Protein AF-A0A2N6VJ03-F1 (afdb_monomer_lite)

Sequence (132 aa):
LIASSLAAFAIAGGVTLNILPDTPASAATPPLLVTDHIDASAEEILDESAKLMLQRDPPPNRIRMETWVLNTEIDANGTIISSSVEPRHEEITFVGDGNVHVVVTVAPPFPGQKTEHLATPGTVLSDETFAH

Foldseek 3Di:
DDDDDDDDDDDDDDPPPLPQPPPDQDDDDDDPDDDDDDPDDPVVVVVVVVVVVVPDDDDALKDKDWDKDWDWDADPSRHTPDTFIFIKIWMWGQDPQRKIWIWIFGADDDPPGDCVPYDDGRHTPDIDMDDD

Organism: NCBI:txid170994

pLDDT: mean 73.74, std 19.97, range [27.81, 95.94]

Structure (mmCIF, N/CA/C/O backbone):
data_AF-A0A2N6VJ03-F1
#
_entry.id   AF-A0A2N6VJ03-F1
#
loop_
_atom_site.group_PDB
_atom_site.id
_atom_site.type_symbol
_atom_site.label_atom_id
_atom_site.label_alt_id
_atom_site.label_comp_id
_atom_site.label_asym_id
_atom_site.label_entity_id
_atom_site.label_seq_id
_atom_site.pdbx_PDB_ins_code
_atom_site.Cartn_x
_atom_site.Cartn_y
_atom_site.Cartn_z
_atom_site.occupancy
_atom_site.B_iso_or_equiv
_atom_site.auth_seq_id
_atom_site.auth_comp_id
_atom_site.auth_asym_id
_atom_site.auth_atom_id
_atom_site.pdbx_PDB_model_num
ATOM 1 N N . LEU A 1 1 ? -54.495 -21.421 41.927 1.00 36.88 1 LEU A N 1
ATOM 2 C CA . LEU A 1 1 ? -53.689 -20.367 41.276 1.00 36.88 1 LEU A CA 1
ATOM 3 C C . LEU A 1 1 ? -54.646 -19.412 40.562 1.00 36.88 1 LEU A C 1
ATOM 5 O O . LEU A 1 1 ? -55.377 -19.835 39.681 1.00 36.88 1 LEU A O 1
ATOM 9 N N . ILE A 1 2 ? -54.701 -18.197 41.108 1.00 30.66 2 ILE A N 1
ATOM 10 C CA . ILE A 1 2 ? -55.311 -16.913 40.690 1.00 30.66 2 ILE A CA 1
ATOM 11 C C . ILE A 1 2 ? -55.373 -16.783 39.144 1.00 30.66 2 ILE A C 1
ATOM 13 O O . ILE A 1 2 ? -54.362 -17.017 38.498 1.00 30.66 2 ILE A O 1
ATOM 17 N N . ALA A 1 3 ? -56.541 -16.713 38.494 1.00 30.39 3 ALA A N 1
ATOM 18 C CA . ALA A 1 3 ? -57.432 -15.566 38.215 1.00 30.39 3 ALA A CA 1
ATOM 19 C C . ALA A 1 3 ? -56.940 -14.531 37.163 1.00 30.39 3 ALA A C 1
ATOM 21 O O . ALA A 1 3 ? -55.885 -13.929 37.321 1.00 30.39 3 ALA A O 1
ATOM 22 N N . SER A 1 4 ? -57.828 -14.285 36.182 1.00 27.81 4 SER A N 1
ATOM 23 C CA . SER A 1 4 ? -58.154 -12.994 35.526 1.00 27.81 4 SER A CA 1
ATOM 24 C C . SER A 1 4 ? -57.477 -12.547 34.207 1.00 27.81 4 SER A C 1
ATOM 26 O O . SER A 1 4 ? -56.355 -12.068 34.173 1.00 27.81 4 SER A O 1
ATOM 28 N N . SER A 1 5 ? -58.283 -12.665 33.138 1.00 32.44 5 SER A N 1
ATOM 29 C CA . SER A 1 5 ? -58.648 -11.725 32.048 1.00 32.44 5 SER A CA 1
ATOM 30 C C . SER A 1 5 ? -57.691 -10.671 31.447 1.00 32.44 5 SER A C 1
ATOM 32 O O . SER A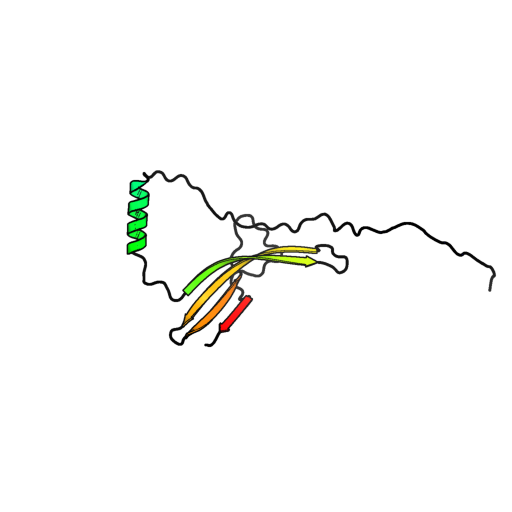 1 5 ? -57.189 -9.805 32.152 1.00 32.44 5 SER A O 1
ATOM 34 N N . LEU A 1 6 ? -57.737 -10.633 30.101 1.00 34.69 6 LEU A N 1
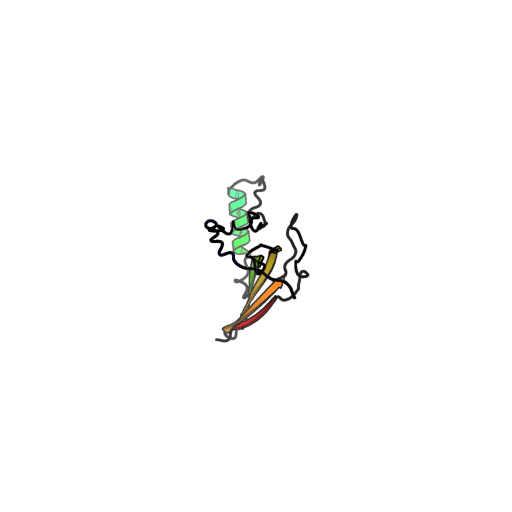ATOM 35 C CA . LEU A 1 6 ? -57.755 -9.480 29.171 1.00 34.69 6 LEU A CA 1
ATOM 36 C C . LEU A 1 6 ? -56.655 -8.404 29.257 1.00 34.69 6 LEU A C 1
ATOM 38 O O . LEU A 1 6 ? -56.644 -7.599 30.177 1.00 34.69 6 LEU A O 1
ATOM 42 N N . ALA A 1 7 ? -55.923 -8.233 28.149 1.00 31.47 7 ALA A N 1
ATOM 43 C CA . ALA A 1 7 ? -55.893 -6.959 27.417 1.00 31.47 7 ALA A CA 1
ATOM 44 C C . ALA A 1 7 ? -55.253 -7.142 26.028 1.00 31.47 7 ALA A C 1
ATOM 46 O O . ALA A 1 7 ? -54.092 -7.524 25.911 1.00 31.47 7 ALA A O 1
ATOM 47 N N . ALA A 1 8 ? -56.008 -6.832 24.974 1.00 41.31 8 ALA A N 1
ATOM 48 C CA . ALA A 1 8 ? -55.432 -6.450 23.692 1.00 41.31 8 ALA A CA 1
ATOM 49 C C . ALA A 1 8 ? -54.976 -4.988 23.807 1.00 41.31 8 ALA A C 1
ATOM 51 O O . ALA A 1 8 ? -55.784 -4.130 24.155 1.00 41.31 8 ALA A O 1
ATOM 52 N N . PHE A 1 9 ? -53.710 -4.707 23.502 1.00 29.53 9 PHE A N 1
ATOM 53 C CA . PHE A 1 9 ? -53.221 -3.350 23.271 1.00 29.53 9 PHE A CA 1
ATOM 54 C C . PHE A 1 9 ? -52.626 -3.275 21.869 1.00 29.53 9 PHE A C 1
ATOM 56 O O . PHE A 1 9 ? -51.579 -3.850 21.582 1.00 29.53 9 PHE A O 1
ATOM 63 N N . ALA A 1 10 ? -53.322 -2.551 20.997 1.00 37.03 10 ALA A N 1
ATOM 64 C CA . ALA A 1 10 ? -52.716 -1.944 19.830 1.00 37.03 10 ALA A CA 1
ATOM 65 C C . ALA A 1 10 ? -51.763 -0.843 20.315 1.00 37.03 10 ALA A C 1
ATOM 67 O O . ALA A 1 10 ? -52.190 0.061 21.034 1.00 37.03 10 ALA A O 1
ATOM 68 N N . ILE A 1 11 ? -50.496 -0.897 19.906 1.00 36.78 11 ILE A N 1
ATOM 69 C CA . ILE A 1 11 ? -49.631 0.283 19.888 1.00 36.78 11 ILE A CA 1
ATOM 70 C C . ILE A 1 11 ? -49.406 0.625 18.420 1.00 36.78 11 ILE A C 1
ATOM 72 O O . ILE A 1 11 ? -48.708 -0.067 17.683 1.00 36.78 11 ILE A O 1
ATOM 76 N N . ALA A 1 12 ? -50.093 1.683 18.004 1.00 33.62 12 ALA A N 1
ATOM 77 C CA . ALA A 1 12 ? -49.746 2.472 16.844 1.00 33.62 12 ALA A CA 1
ATOM 78 C C . ALA A 1 12 ? -48.422 3.208 17.100 1.00 33.62 12 ALA A C 1
ATOM 80 O O . ALA A 1 12 ? -48.171 3.652 18.218 1.00 33.62 12 ALA A O 1
ATOM 81 N N . GLY A 1 13 ? -47.651 3.435 16.039 1.00 31.61 13 GLY A N 1
ATOM 82 C CA . GLY A 1 13 ? -46.640 4.489 16.014 1.00 31.61 13 GLY A CA 1
ATOM 83 C C . GLY A 1 13 ? -45.214 4.004 16.236 1.00 31.61 13 GLY A C 1
ATOM 84 O O . GLY A 1 13 ? -44.831 3.598 17.326 1.00 31.61 13 GLY A O 1
ATOM 85 N N . GLY A 1 14 ? -44.424 4.129 15.175 1.00 28.66 14 GLY A N 1
ATOM 86 C CA . GLY A 1 14 ? -42.986 3.942 15.205 1.00 28.66 14 GLY A CA 1
ATOM 87 C C . GLY A 1 14 ? -42.502 3.203 13.974 1.00 28.66 14 GLY A C 1
ATOM 88 O O . GLY A 1 14 ? -41.990 2.098 14.090 1.00 28.66 14 GLY A O 1
ATOM 89 N N . VAL A 1 15 ? -42.596 3.823 12.792 1.00 33.78 15 VAL A N 1
ATOM 90 C CA . VAL A 1 15 ? -41.485 3.638 11.855 1.00 33.78 15 VAL A CA 1
ATOM 91 C C . VAL A 1 15 ? -40.303 4.235 12.604 1.00 33.78 15 VAL A C 1
ATOM 93 O O . VAL A 1 15 ? -40.126 5.452 12.620 1.00 33.78 15 VAL A O 1
ATOM 96 N N . THR A 1 16 ? -39.558 3.407 13.329 1.00 32.75 16 THR A N 1
ATOM 97 C CA . THR A 1 16 ? -38.195 3.762 13.673 1.00 32.75 16 THR A CA 1
ATOM 98 C C . THR A 1 16 ? -37.515 3.873 12.322 1.00 32.75 16 THR A C 1
ATOM 100 O O . THR A 1 16 ? -37.132 2.870 11.719 1.00 32.75 16 THR A O 1
ATOM 103 N N . LEU A 1 17 ? -37.439 5.100 11.793 1.00 35.44 17 LEU A N 1
ATOM 104 C CA . LEU A 1 17 ? -36.292 5.457 10.983 1.00 35.44 17 LEU A CA 1
ATOM 105 C C . LEU A 1 17 ? -35.122 4.995 11.843 1.00 35.44 17 LEU A C 1
ATOM 107 O O . LEU A 1 17 ? -34.898 5.558 12.914 1.00 35.44 17 LEU A O 1
ATOM 111 N N . ASN A 1 18 ? -34.471 3.905 11.444 1.00 36.19 18 ASN A N 1
ATOM 112 C CA . ASN A 1 18 ? -33.137 3.618 11.923 1.00 36.19 18 ASN A CA 1
ATOM 113 C C . ASN A 1 18 ? -32.336 4.829 11.466 1.00 36.19 18 ASN A C 1
ATOM 115 O O . ASN A 1 18 ? -31.954 4.929 10.301 1.00 36.19 18 ASN A O 1
ATOM 119 N N . ILE A 1 19 ? -32.240 5.819 12.353 1.00 41.88 19 ILE A N 1
ATOM 120 C CA . ILE A 1 19 ? -31.322 6.930 12.225 1.00 41.88 19 ILE A CA 1
ATOM 121 C C . ILE A 1 19 ? -29.979 6.220 12.230 1.00 41.88 19 ILE A C 1
ATOM 123 O O . ILE A 1 19 ? -29.530 5.748 13.275 1.00 41.88 19 ILE A O 1
ATOM 127 N N . LEU A 1 20 ? -29.437 6.017 11.027 1.00 44.44 20 LEU A N 1
ATOM 128 C CA . LEU A 1 20 ? -28.052 5.629 10.824 1.00 44.44 20 LEU A CA 1
ATOM 129 C C . LEU A 1 20 ? -27.237 6.467 11.813 1.00 44.44 20 LEU A C 1
ATOM 131 O O . LEU A 1 20 ? -27.412 7.687 11.815 1.00 44.44 20 LEU A O 1
ATOM 135 N N . PRO A 1 21 ? -26.444 5.861 12.708 1.00 45.44 21 PRO A N 1
ATOM 136 C CA . PRO A 1 21 ? -25.659 6.642 13.645 1.00 45.44 21 PRO A CA 1
ATOM 137 C C . PRO A 1 21 ? -24.818 7.651 12.856 1.00 45.44 21 PRO A C 1
ATOM 139 O O . PRO A 1 21 ? -24.042 7.271 11.983 1.00 45.44 21 PRO A O 1
ATOM 142 N N . ASP A 1 22 ? -25.000 8.937 13.172 1.00 47.91 22 ASP A N 1
ATOM 143 C CA . ASP A 1 22 ? -24.420 10.125 12.516 1.00 47.91 22 ASP A CA 1
ATOM 144 C C . ASP A 1 22 ? -22.891 10.233 12.671 1.00 47.91 22 ASP A C 1
ATOM 146 O O . ASP A 1 22 ? -22.316 11.317 12.599 1.00 47.91 22 ASP A O 1
ATOM 150 N N . THR A 1 23 ? -22.194 9.125 12.920 1.00 50.88 23 THR A N 1
ATOM 151 C CA . THR A 1 23 ? -20.732 9.136 12.987 1.00 50.88 23 THR A CA 1
ATOM 152 C C . THR A 1 23 ? -20.225 8.797 11.593 1.00 50.88 23 THR A C 1
ATOM 154 O O . THR A 1 23 ? -20.239 7.623 11.224 1.00 50.88 23 THR A O 1
ATOM 157 N N . PRO A 1 24 ? -19.831 9.785 10.767 1.00 55.50 24 PRO A N 1
ATOM 158 C CA . PRO A 1 24 ? -19.299 9.479 9.452 1.00 55.50 24 PRO A CA 1
ATOM 159 C C . PRO A 1 24 ? -18.045 8.619 9.612 1.00 55.50 24 PRO A C 1
ATOM 161 O O . PRO A 1 24 ? -17.204 8.889 10.476 1.00 55.50 24 PRO A O 1
ATOM 164 N N . ALA A 1 25 ? -17.902 7.604 8.758 1.00 56.47 25 ALA A N 1
ATOM 165 C CA . ALA A 1 25 ? -16.615 6.956 8.559 1.00 56.47 25 ALA A CA 1
ATOM 166 C C . ALA A 1 25 ? -15.605 8.050 8.180 1.00 56.47 25 ALA A C 1
ATOM 168 O O . ALA A 1 25 ? -15.737 8.707 7.145 1.00 56.47 25 ALA A O 1
ATOM 169 N N . SER A 1 26 ? -14.650 8.318 9.067 1.00 58.47 26 SER A N 1
ATOM 170 C CA . SER A 1 26 ? -13.645 9.353 8.850 1.00 58.47 26 SER A CA 1
ATOM 171 C C . SER A 1 26 ? -12.463 8.731 8.123 1.00 58.47 26 SER A C 1
ATOM 173 O O . SER A 1 26 ? -11.774 7.867 8.668 1.00 58.47 26 SER A O 1
ATOM 175 N N . ALA A 1 27 ? -12.246 9.160 6.882 1.00 61.50 27 ALA A N 1
ATOM 176 C CA . ALA A 1 27 ? -11.087 8.782 6.093 1.00 61.50 27 ALA A CA 1
ATOM 177 C C . ALA A 1 27 ? -10.038 9.893 6.190 1.00 61.50 27 ALA A C 1
ATOM 179 O O . ALA A 1 27 ? -10.208 10.975 5.633 1.00 61.50 27 ALA A O 1
ATOM 180 N N . ALA A 1 28 ? -8.944 9.631 6.901 1.00 66.38 28 ALA A N 1
ATOM 181 C CA . ALA A 1 28 ? -7.758 10.467 6.810 1.00 66.38 28 ALA A CA 1
ATOM 182 C C . ALA A 1 28 ? -6.918 9.951 5.631 1.00 66.38 28 ALA A C 1
ATOM 184 O O . ALA A 1 28 ? -6.329 8.877 5.715 1.00 66.38 28 ALA A O 1
ATOM 185 N N . THR A 1 29 ? -6.909 10.683 4.518 1.00 64.31 29 THR A N 1
ATOM 186 C CA . THR A 1 29 ? -6.035 10.422 3.363 1.00 64.31 29 THR A CA 1
ATOM 187 C C . THR A 1 29 ? -4.850 11.389 3.387 1.00 64.31 29 THR A C 1
ATOM 189 O O . THR A 1 29 ? -5.037 12.539 3.799 1.00 64.31 29 THR A O 1
ATOM 192 N N . PRO A 1 30 ? -3.647 10.998 2.931 1.00 65.94 30 PRO A N 1
ATOM 193 C CA . PRO A 1 30 ? -2.518 11.922 2.871 1.00 65.94 30 PRO A CA 1
ATOM 194 C C . PRO A 1 30 ? -2.773 13.110 1.940 1.00 65.94 30 PRO A C 1
ATOM 196 O O . PRO A 1 30 ? -3.537 12.989 0.977 1.00 65.94 30 PRO A O 1
ATOM 199 N N . PRO A 1 31 ? -2.096 14.247 2.167 1.00 66.25 31 PRO A N 1
ATOM 200 C CA . PRO A 1 31 ? -2.053 15.318 1.184 1.00 66.25 31 PRO A CA 1
ATOM 201 C C . PRO A 1 31 ? -1.383 14.811 -0.104 1.00 66.25 31 PRO A C 1
ATOM 203 O O . PRO A 1 31 ? -0.232 14.384 -0.087 1.00 66.25 31 PRO A O 1
ATOM 206 N N . LEU A 1 32 ? -2.114 14.853 -1.223 1.00 67.75 32 LEU A N 1
ATOM 207 C CA . LEU A 1 32 ? -1.648 14.344 -2.524 1.00 67.75 32 LEU A CA 1
ATOM 208 C C . LEU A 1 32 ? -0.588 15.235 -3.183 1.00 67.75 32 LEU A C 1
ATOM 210 O O . LEU A 1 32 ? 0.129 14.791 -4.075 1.00 67.75 32 LEU A O 1
ATOM 214 N N . LEU A 1 33 ? -0.519 16.501 -2.776 1.00 64.12 33 LEU A N 1
ATOM 215 C CA . LEU A 1 33 ? 0.380 17.501 -3.330 1.00 64.12 33 LEU A CA 1
ATOM 216 C C . LEU A 1 33 ? 0.960 18.320 -2.183 1.00 64.12 33 LEU A C 1
ATOM 218 O O . LEU A 1 33 ? 0.219 18.882 -1.376 1.00 64.12 33 LEU A O 1
ATOM 222 N N . VAL A 1 34 ? 2.285 18.397 -2.142 1.00 61.22 34 VAL A N 1
ATOM 223 C CA . VAL A 1 34 ? 3.007 19.355 -1.309 1.00 61.22 34 VAL A CA 1
ATOM 224 C C . VAL A 1 34 ? 3.391 20.507 -2.224 1.00 61.22 34 VAL A C 1
ATOM 226 O O . VAL A 1 34 ? 4.160 20.334 -3.167 1.00 61.22 34 VAL A O 1
ATOM 229 N N . THR A 1 35 ? 2.783 21.667 -2.009 1.00 57.69 35 THR A N 1
ATOM 230 C CA . THR A 1 35 ? 3.105 22.879 -2.764 1.00 57.69 35 THR A CA 1
ATOM 231 C C . THR A 1 35 ? 4.160 23.661 -2.000 1.00 57.69 35 THR A C 1
ATOM 233 O O . THR A 1 35 ? 3.829 24.578 -1.247 1.00 57.69 35 THR A O 1
ATOM 236 N N . ASP A 1 36 ? 5.419 23.276 -2.173 1.00 64.69 36 ASP A N 1
ATOM 237 C CA . ASP A 1 36 ? 6.543 24.070 -1.690 1.00 64.69 36 ASP A CA 1
ATOM 238 C C . ASP A 1 36 ? 6.838 25.202 -2.679 1.00 64.69 36 ASP A C 1
ATOM 240 O O . ASP A 1 36 ? 6.696 25.049 -3.897 1.00 64.69 36 ASP A O 1
ATOM 244 N N . HIS A 1 37 ? 7.223 26.370 -2.162 1.00 66.81 37 HIS A N 1
ATOM 245 C CA . HIS A 1 37 ? 7.705 27.448 -3.017 1.00 66.81 37 HIS A CA 1
ATOM 246 C C . HIS A 1 37 ? 9.056 27.040 -3.602 1.00 66.81 37 HI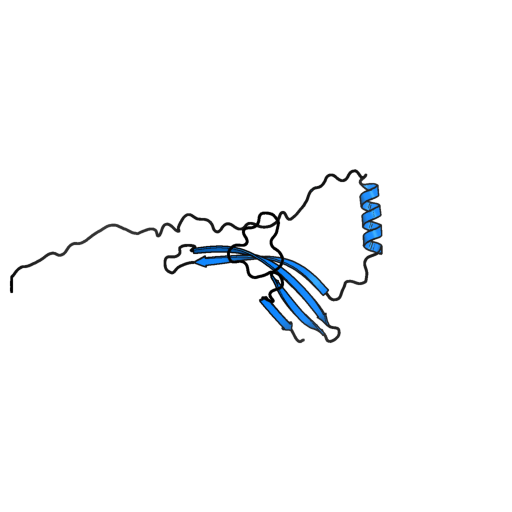S A C 1
ATOM 248 O O . HIS A 1 37 ? 9.984 26.721 -2.860 1.00 66.81 37 HIS A O 1
ATOM 254 N N . ILE A 1 38 ? 9.156 27.036 -4.929 1.00 68.50 38 ILE A N 1
ATOM 255 C CA . ILE A 1 38 ? 10.409 26.772 -5.628 1.00 68.50 38 ILE A CA 1
ATOM 256 C C . ILE A 1 38 ? 11.009 28.126 -6.002 1.00 68.50 38 ILE A C 1
ATOM 258 O O . ILE A 1 38 ? 10.467 28.825 -6.859 1.00 68.50 38 ILE A O 1
ATOM 262 N N . ASP A 1 39 ? 12.133 28.474 -5.374 1.00 74.12 39 ASP A N 1
ATOM 263 C CA . ASP A 1 39 ? 12.962 29.634 -5.726 1.00 74.12 39 ASP A CA 1
ATOM 264 C C . ASP A 1 39 ? 13.765 29.343 -7.013 1.00 74.12 39 ASP A C 1
ATOM 266 O O . ASP A 1 39 ? 14.994 29.297 -7.008 1.00 74.12 39 ASP A O 1
ATOM 270 N N . ALA A 1 40 ? 13.066 29.083 -8.121 1.00 79.19 40 ALA A N 1
ATOM 271 C CA . ALA A 1 40 ? 13.651 28.884 -9.445 1.00 79.19 40 ALA A CA 1
ATOM 272 C C . ALA A 1 40 ? 12.748 29.482 -10.529 1.00 79.19 40 ALA A C 1
ATOM 274 O O . ALA A 1 40 ? 11.523 29.549 -10.394 1.00 79.19 40 ALA A O 1
ATOM 275 N N . SER A 1 41 ? 13.351 29.918 -11.629 1.00 85.31 41 SER A N 1
ATOM 276 C CA . SER A 1 41 ? 12.608 30.372 -12.800 1.00 85.31 41 SER A CA 1
ATOM 277 C C . SER A 1 41 ? 11.931 29.200 -13.524 1.00 85.31 41 SER A C 1
ATOM 279 O O . SER A 1 41 ? 12.350 28.046 -13.432 1.00 85.31 41 SER A O 1
ATOM 281 N N . ALA A 1 42 ? 10.881 29.489 -14.300 1.00 82.88 42 ALA A N 1
ATOM 282 C CA . ALA A 1 42 ? 10.195 28.469 -15.098 1.00 82.88 42 ALA A CA 1
ATOM 283 C C . ALA A 1 42 ? 11.133 27.771 -16.104 1.00 82.88 42 ALA A C 1
ATOM 285 O O . ALA A 1 42 ? 10.952 26.592 -16.393 1.00 82.88 42 ALA A O 1
ATOM 286 N N . GLU A 1 43 ? 12.134 28.486 -16.623 1.00 85.50 43 GLU A N 1
ATOM 287 C CA . GLU A 1 43 ? 13.121 27.947 -17.563 1.00 85.50 43 GLU A CA 1
ATOM 288 C C . GLU A 1 43 ? 14.056 26.937 -16.885 1.00 85.50 43 GLU A C 1
ATOM 290 O O . GLU A 1 43 ? 14.266 25.851 -17.421 1.00 85.50 43 GLU A O 1
ATOM 295 N N . GLU A 1 44 ? 14.524 27.232 -15.668 1.00 83.50 44 GLU A N 1
ATOM 296 C CA . GLU A 1 44 ? 15.330 26.301 -14.866 1.00 83.50 44 GLU A CA 1
ATOM 297 C C . GLU A 1 44 ? 14.544 25.033 -14.510 1.00 83.50 44 GLU A C 1
ATOM 299 O O . GLU A 1 44 ? 15.075 23.929 -14.607 1.00 83.50 44 GLU A O 1
ATOM 304 N N . ILE A 1 45 ? 13.255 25.162 -14.173 1.00 84.25 45 ILE A N 1
ATOM 305 C CA . ILE A 1 45 ? 12.391 24.004 -13.891 1.00 84.25 45 ILE A CA 1
ATOM 306 C C . ILE A 1 45 ? 12.224 23.124 -15.137 1.00 84.25 45 ILE A C 1
ATOM 308 O O . ILE A 1 45 ? 12.274 21.895 -15.044 1.00 84.25 45 ILE A O 1
ATOM 312 N N . LEU A 1 46 ? 12.024 23.732 -16.309 1.00 86.06 46 LEU A N 1
ATOM 313 C CA . LEU A 1 46 ? 11.868 22.992 -17.559 1.00 86.06 46 LEU A CA 1
ATOM 314 C C . LEU A 1 46 ? 13.169 22.294 -17.972 1.00 86.06 46 LEU A C 1
ATOM 316 O O . LEU A 1 46 ? 13.116 21.125 -18.358 1.00 86.06 46 LEU A O 1
ATOM 320 N N . ASP A 1 47 ? 14.319 22.956 -17.839 1.00 88.06 47 ASP A N 1
ATOM 321 C CA . ASP A 1 47 ? 15.630 22.367 -18.136 1.00 88.06 47 ASP A CA 1
ATOM 322 C C . ASP A 1 47 ? 15.942 21.180 -17.209 1.00 88.06 47 ASP A C 1
ATOM 324 O O . ASP A 1 47 ? 16.317 20.100 -17.673 1.00 88.06 47 ASP A O 1
ATOM 328 N N . GLU A 1 48 ? 15.681 21.314 -15.906 1.00 82.19 48 GLU A N 1
ATOM 329 C CA . GLU A 1 48 ? 15.828 20.207 -14.955 1.00 82.19 48 GLU A CA 1
ATOM 330 C C . GLU A 1 48 ? 14.858 19.055 -15.257 1.00 82.19 48 GLU A C 1
ATOM 332 O O . GLU A 1 48 ? 15.256 17.888 -15.250 1.00 82.19 48 GLU A O 1
ATOM 337 N N . SER A 1 49 ? 13.605 19.347 -15.624 1.00 80.62 49 SER A N 1
ATOM 338 C CA . SER A 1 49 ? 12.646 18.307 -16.020 1.00 80.62 49 SER A CA 1
ATOM 339 C C . SER A 1 49 ? 13.097 17.542 -17.271 1.00 80.62 49 SER A C 1
ATOM 341 O O . SER A 1 49 ? 12.968 16.317 -17.331 1.00 80.62 49 SER A O 1
ATOM 343 N N . ALA A 1 50 ? 13.700 18.239 -18.241 1.00 82.56 50 ALA A N 1
ATOM 344 C CA . ALA A 1 50 ? 14.239 17.638 -19.453 1.00 82.56 50 ALA A CA 1
ATOM 345 C C . ALA A 1 50 ? 15.456 16.751 -19.147 1.00 82.56 50 ALA A C 1
ATOM 347 O O . ALA A 1 50 ? 15.542 15.632 -19.657 1.00 82.56 50 ALA A O 1
ATOM 348 N N . LYS A 1 51 ? 16.361 17.191 -18.262 1.00 83.38 51 LYS A N 1
ATOM 349 C CA . LYS A 1 51 ? 17.493 16.372 -17.792 1.00 83.38 51 LYS A CA 1
ATOM 350 C C . LYS A 1 51 ? 17.019 15.107 -17.083 1.00 83.38 51 LYS A C 1
ATOM 352 O O . LYS A 1 51 ? 17.538 14.029 -17.366 1.00 83.38 51 LYS A O 1
ATOM 357 N N . LEU A 1 52 ? 16.009 15.212 -16.221 1.00 79.25 52 LEU A N 1
ATOM 358 C CA . LEU A 1 52 ? 15.428 14.063 -15.522 1.00 79.25 52 LEU A CA 1
ATOM 359 C C . LEU A 1 52 ? 14.733 13.089 -16.482 1.00 79.25 52 LEU A C 1
ATOM 361 O O . LEU A 1 52 ? 14.849 11.877 -16.315 1.00 79.25 52 LEU A O 1
ATOM 365 N N . MET A 1 53 ? 14.054 13.592 -17.517 1.00 69.94 53 MET A N 1
ATOM 366 C CA . MET A 1 53 ? 13.472 12.741 -18.562 1.00 69.94 53 MET A CA 1
ATOM 367 C C . MET A 1 53 ? 14.540 11.955 -19.328 1.00 69.94 53 MET A C 1
ATOM 369 O O . MET A 1 53 ? 14.322 10.788 -19.642 1.00 69.94 53 MET A O 1
ATOM 373 N N . LEU A 1 54 ? 15.687 12.576 -19.611 1.00 74.50 54 LEU A N 1
ATOM 374 C CA . LEU A 1 54 ? 16.798 11.947 -20.332 1.00 74.50 54 LEU A CA 1
ATOM 375 C C . LEU A 1 54 ? 17.578 10.934 -19.481 1.00 74.50 54 LEU A C 1
ATOM 377 O O . LEU A 1 54 ? 18.192 10.026 -20.032 1.00 74.50 54 LEU A O 1
ATOM 381 N N . GLN A 1 55 ? 17.544 11.072 -18.154 1.00 73.88 55 GLN A N 1
ATOM 382 C CA . GLN A 1 55 ? 18.153 10.136 -17.199 1.00 73.88 55 GLN A CA 1
ATOM 383 C C . GLN A 1 55 ? 17.235 8.967 -16.832 1.00 73.88 55 GLN A C 1
ATOM 385 O O . GLN A 1 55 ? 17.600 8.125 -16.012 1.00 73.88 55 GLN A O 1
ATOM 390 N N . ARG A 1 56 ? 16.029 8.911 -17.402 1.00 62.44 56 ARG A N 1
ATOM 391 C CA . ARG A 1 56 ? 15.082 7.847 -17.104 1.00 62.44 56 ARG A CA 1
ATOM 392 C C . ARG A 1 56 ? 15.571 6.558 -17.764 1.00 62.44 56 ARG A C 1
ATOM 394 O O . ARG A 1 56 ? 15.548 6.439 -18.988 1.00 62.44 56 ARG A O 1
ATOM 401 N N . ASP A 1 57 ? 16.005 5.606 -16.939 1.00 61.66 57 ASP A N 1
ATOM 402 C CA . ASP A 1 57 ? 16.222 4.216 -17.347 1.00 61.66 57 ASP A CA 1
ATOM 403 C C . ASP A 1 57 ? 15.012 3.697 -18.154 1.00 61.66 57 ASP A C 1
ATOM 405 O O . ASP A 1 57 ? 13.895 4.217 -17.986 1.00 61.66 57 ASP A O 1
ATOM 409 N N . PRO A 1 58 ? 15.185 2.677 -19.029 1.00 59.78 58 PRO A N 1
ATOM 410 C CA . PRO A 1 58 ? 14.047 2.006 -19.652 1.00 59.78 58 PRO A CA 1
ATOM 411 C C . PRO A 1 58 ? 12.989 1.709 -18.586 1.00 59.78 58 PRO A C 1
ATOM 413 O O . PRO A 1 58 ? 13.364 1.379 -17.455 1.00 59.78 58 PRO A O 1
ATOM 416 N N . PRO A 1 59 ? 11.689 1.874 -18.908 1.00 63.50 59 PRO A N 1
ATOM 417 C CA . PRO A 1 59 ? 10.639 1.787 -17.909 1.00 63.50 59 PRO A CA 1
ATOM 418 C C . PRO A 1 59 ? 10.833 0.484 -17.134 1.00 63.50 59 PRO A C 1
ATOM 420 O O . PRO A 1 59 ? 10.895 -0.578 -17.764 1.00 63.50 59 PRO A O 1
ATOM 423 N N . PRO A 1 60 ? 11.023 0.559 -15.804 1.00 68.62 60 PRO A N 1
ATOM 424 C CA . PRO A 1 60 ? 11.279 -0.629 -15.019 1.00 68.62 60 PRO A CA 1
ATOM 425 C C . PRO A 1 60 ? 10.140 -1.604 -15.280 1.00 68.62 60 PRO A C 1
ATOM 427 O O . PRO A 1 60 ? 8.982 -1.203 -15.413 1.00 68.62 60 PRO A O 1
ATOM 430 N N . ASN A 1 61 ? 10.440 -2.898 -15.305 1.00 84.44 61 ASN A N 1
ATOM 431 C CA . ASN A 1 61 ? 9.426 -3.947 -15.391 1.00 84.44 61 ASN A CA 1
ATOM 432 C C . ASN A 1 61 ? 8.566 -4.028 -14.114 1.00 84.44 61 ASN A C 1
ATOM 434 O O . ASN A 1 61 ? 7.958 -5.054 -13.839 1.00 84.44 61 ASN A O 1
ATOM 438 N N . ARG A 1 62 ? 8.551 -2.963 -13.311 1.00 85.00 62 ARG A N 1
ATOM 439 C CA . ARG A 1 62 ? 7.953 -2.880 -11.999 1.00 85.00 62 ARG A CA 1
ATOM 440 C C . ARG A 1 62 ? 7.251 -1.543 -11.828 1.00 85.00 62 ARG A C 1
ATOM 442 O O . ARG A 1 62 ? 7.878 -0.489 -11.928 1.00 85.00 62 ARG A O 1
ATOM 449 N N . ILE A 1 63 ? 5.964 -1.598 -11.527 1.00 87.62 63 ILE A N 1
ATOM 450 C CA . ILE A 1 63 ? 5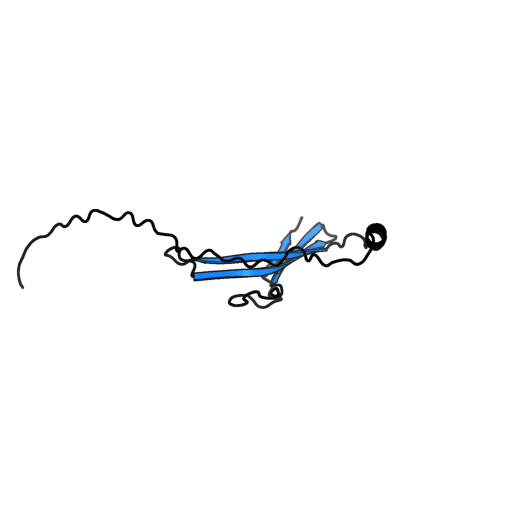.157 -0.451 -11.125 1.00 87.62 63 ILE A CA 1
ATOM 451 C C . ILE A 1 63 ? 4.986 -0.529 -9.616 1.00 87.62 63 ILE A C 1
ATOM 453 O O . ILE A 1 63 ? 4.735 -1.597 -9.066 1.00 87.62 63 ILE A O 1
ATOM 457 N N . ARG A 1 64 ? 5.142 0.609 -8.950 1.00 87.38 64 ARG A N 1
ATOM 458 C CA . ARG A 1 64 ? 4.996 0.738 -7.507 1.00 87.38 64 ARG A CA 1
ATOM 459 C C . ARG A 1 64 ? 4.023 1.864 -7.213 1.00 87.38 64 ARG A C 1
ATOM 461 O O . ARG A 1 64 ? 4.206 2.968 -7.724 1.00 87.38 64 ARG A O 1
ATOM 468 N N . MET A 1 65 ? 3.009 1.574 -6.413 1.00 87.25 65 MET A N 1
ATOM 469 C CA . MET A 1 65 ? 1.941 2.503 -6.065 1.00 87.25 65 MET A CA 1
ATOM 470 C C . MET A 1 65 ? 1.780 2.547 -4.551 1.00 87.25 65 MET A C 1
ATOM 472 O O . MET A 1 65 ? 1.846 1.520 -3.881 1.00 87.25 65 MET A O 1
ATOM 476 N N . GLU A 1 66 ? 1.547 3.746 -4.034 1.00 87.06 66 GLU A N 1
ATOM 477 C CA . GLU A 1 66 ? 1.097 3.953 -2.661 1.00 87.06 66 GLU A CA 1
ATOM 478 C C . GLU A 1 66 ? -0.423 4.148 -2.709 1.00 87.06 66 GLU A C 1
ATOM 480 O O . GLU A 1 66 ? -0.915 5.027 -3.424 1.00 87.06 66 GLU A O 1
ATOM 485 N N . THR A 1 67 ? -1.169 3.299 -2.006 1.00 86.75 67 THR A N 1
ATOM 486 C CA . THR A 1 67 ? -2.637 3.293 -1.986 1.00 86.75 67 THR A CA 1
ATOM 487 C C . THR A 1 67 ? -3.162 3.352 -0.551 1.00 86.75 67 THR A C 1
ATOM 489 O O . THR A 1 67 ? -2.432 3.129 0.416 1.00 86.75 67 THR A O 1
ATOM 492 N N . TRP A 1 68 ? -4.440 3.698 -0.388 1.00 85.81 68 TRP A N 1
ATOM 493 C CA . TRP A 1 68 ? -5.101 3.747 0.917 1.00 85.81 68 TRP A CA 1
ATOM 494 C C . TRP A 1 68 ? -6.468 3.099 0.825 1.00 85.81 68 TRP A C 1
ATOM 496 O O . TRP A 1 68 ? -7.250 3.415 -0.073 1.00 85.81 68 TRP A O 1
ATOM 506 N N . VAL A 1 69 ? -6.768 2.221 1.775 1.00 86.56 69 VAL A N 1
ATOM 507 C CA . VAL A 1 69 ? -8.049 1.518 1.835 1.00 86.56 69 VAL A CA 1
ATOM 508 C C . VAL A 1 69 ? -8.772 1.888 3.116 1.00 86.56 69 VAL A C 1
ATOM 510 O O . VAL A 1 69 ? -8.221 1.778 4.206 1.00 86.56 69 VAL A O 1
ATOM 513 N N . LEU A 1 70 ? -10.018 2.342 2.985 1.00 84.62 70 LEU A N 1
ATOM 514 C CA . LEU A 1 70 ? -10.900 2.551 4.125 1.00 84.62 70 LEU A CA 1
ATOM 515 C C . LEU A 1 70 ? -11.456 1.196 4.576 1.00 84.62 70 LEU A C 1
ATOM 517 O O . LEU A 1 70 ? -12.269 0.590 3.882 1.00 84.62 70 LEU A O 1
ATOM 521 N N . ASN A 1 71 ? -11.027 0.750 5.749 1.00 81.56 71 ASN A N 1
ATOM 522 C CA . ASN A 1 71 ? -11.571 -0.407 6.436 1.00 81.56 71 ASN A CA 1
ATOM 523 C C . ASN A 1 71 ? -12.617 0.079 7.441 1.00 81.56 71 ASN A C 1
ATOM 525 O O . ASN A 1 71 ? -12.308 0.849 8.351 1.00 81.56 71 ASN A O 1
ATOM 529 N N . THR A 1 72 ? -13.863 -0.355 7.275 1.00 83.12 72 THR A N 1
ATOM 530 C CA . THR A 1 72 ? -14.961 -0.029 8.190 1.00 83.12 72 THR A CA 1
ATOM 531 C C . THR A 1 72 ? -15.601 -1.314 8.678 1.00 83.12 72 THR A C 1
ATOM 533 O O . THR A 1 72 ? -16.007 -2.157 7.881 1.00 83.12 72 THR A O 1
ATOM 536 N N . GLU A 1 73 ? -15.709 -1.450 9.991 1.00 82.75 73 GLU A N 1
ATOM 537 C CA . GLU A 1 73 ? -16.424 -2.540 10.634 1.00 82.75 73 GLU A CA 1
ATOM 538 C C . GLU A 1 73 ? -17.773 -2.022 11.130 1.00 82.75 73 GLU A C 1
ATOM 540 O O . GLU A 1 73 ? -17.857 -0.977 11.784 1.00 82.75 73 GLU A O 1
ATOM 545 N N . ILE A 1 74 ? -18.834 -2.751 10.793 1.00 85.69 74 ILE A N 1
ATOM 546 C CA . ILE A 1 74 ? -20.217 -2.381 11.081 1.00 85.69 74 ILE A CA 1
ATOM 547 C C . ILE A 1 74 ? -20.853 -3.523 11.874 1.00 85.69 74 ILE A C 1
ATOM 549 O O . ILE A 1 74 ? -20.772 -4.682 11.466 1.00 85.69 74 ILE A O 1
ATOM 553 N N . ASP A 1 75 ? -21.474 -3.202 13.007 1.00 85.81 75 ASP A N 1
ATOM 554 C CA . ASP A 1 75 ? -22.174 -4.185 13.830 1.00 85.81 75 ASP A CA 1
ATOM 555 C C . ASP A 1 75 ? -23.517 -4.629 13.219 1.00 85.81 75 ASP A C 1
ATOM 557 O O . ASP A 1 75 ? -23.998 -4.102 12.213 1.00 85.81 75 ASP A O 1
ATOM 561 N N . ALA A 1 76 ? -24.165 -5.605 13.860 1.00 89.25 76 ALA A N 1
ATOM 562 C CA . ALA A 1 76 ? -25.452 -6.142 13.414 1.00 89.25 76 ALA A CA 1
ATOM 563 C C . ALA A 1 76 ? -26.600 -5.110 13.403 1.00 89.25 76 ALA A C 1
ATOM 565 O O . ALA A 1 76 ? -27.624 -5.348 12.764 1.00 89.25 76 ALA A O 1
ATOM 566 N N . ASN A 1 77 ? -26.441 -3.980 14.095 1.00 88.12 77 ASN A N 1
ATOM 567 C CA . ASN A 1 77 ? -27.419 -2.897 14.143 1.00 88.12 77 ASN A CA 1
ATOM 568 C C . ASN A 1 77 ? -27.135 -1.812 13.091 1.00 88.12 77 ASN A C 1
ATOM 570 O O . ASN A 1 77 ? -27.872 -0.829 13.019 1.00 88.12 77 ASN A O 1
ATOM 574 N N . GLY A 1 78 ? -26.086 -1.971 12.277 1.00 78.75 78 GLY A N 1
ATOM 575 C CA . GLY A 1 78 ? -25.670 -0.971 11.297 1.00 78.75 78 GLY A CA 1
ATOM 576 C C . GLY A 1 78 ? -24.817 0.154 11.888 1.00 78.75 78 GLY A C 1
ATOM 577 O O . GLY A 1 78 ? -24.638 1.182 11.239 1.00 78.75 78 GLY A O 1
ATOM 578 N N . THR A 1 79 ? -24.297 -0.013 13.106 1.00 83.25 79 THR A N 1
ATOM 579 C CA . THR A 1 79 ? -23.423 0.966 13.759 1.00 83.25 79 THR A CA 1
ATOM 580 C C . THR A 1 79 ? -21.978 0.725 13.363 1.00 83.25 79 THR A C 1
ATOM 582 O O . THR A 1 79 ? -21.484 -0.395 13.467 1.00 83.25 79 THR A O 1
ATOM 585 N N . ILE A 1 80 ? -21.279 1.781 12.944 1.00 80.12 80 ILE A N 1
ATOM 586 C CA . ILE A 1 80 ? -19.834 1.717 12.711 1.00 80.12 80 ILE A CA 1
ATOM 587 C C . ILE A 1 80 ? -19.139 1.524 14.061 1.00 80.12 80 ILE A C 1
ATOM 589 O O . ILE A 1 80 ? -19.192 2.403 14.920 1.00 80.12 80 ILE A O 1
ATOM 593 N N . ILE A 1 81 ? -18.486 0.378 14.235 1.00 82.44 81 ILE A N 1
ATOM 594 C CA . ILE A 1 81 ? -17.738 0.036 15.451 1.00 82.44 81 ILE A CA 1
ATOM 595 C C . ILE A 1 81 ? -16.243 0.302 15.302 1.00 82.44 81 ILE A C 1
ATOM 597 O O . ILE A 1 81 ? -15.578 0.612 16.289 1.00 82.44 81 ILE A O 1
ATOM 601 N N . SER A 1 82 ? -15.720 0.270 14.076 1.00 77.81 82 SER A N 1
ATOM 602 C CA . SER A 1 82 ? -14.368 0.735 13.779 1.00 77.81 82 SER A CA 1
ATOM 603 C C . SER A 1 82 ? -14.278 1.306 12.362 1.00 77.81 82 SER A C 1
ATOM 605 O O . SER A 1 82 ? -15.013 0.915 11.456 1.00 77.81 82 SER A O 1
ATOM 607 N N . SER A 1 83 ? -13.403 2.292 12.178 1.00 80.88 83 SER A N 1
ATOM 608 C CA . SER A 1 83 ? -13.107 2.893 10.877 1.00 80.88 83 SER A CA 1
ATOM 609 C C . SER A 1 83 ? -11.643 3.305 10.863 1.00 80.88 83 SER A C 1
ATOM 611 O O . SER A 1 83 ? -11.241 4.174 11.640 1.00 80.88 83 SER A O 1
ATOM 613 N N . SER A 1 84 ? -10.846 2.696 9.992 1.00 80.12 84 SER A N 1
ATOM 614 C CA . SER A 1 84 ? -9.425 2.997 9.831 1.00 80.12 84 SER A CA 1
ATOM 615 C C . SER A 1 84 ? -9.057 3.080 8.354 1.00 80.12 84 SER A C 1
ATOM 617 O O . SER A 1 84 ? -9.649 2.424 7.502 1.00 80.12 84 SER A O 1
ATOM 619 N N . VAL A 1 85 ? -8.083 3.925 8.033 1.00 84.69 85 VAL A N 1
ATOM 620 C CA . VAL A 1 85 ? -7.496 3.978 6.692 1.00 84.69 85 VAL A CA 1
ATOM 621 C C . VAL A 1 85 ? -6.207 3.176 6.739 1.00 84.69 85 VAL A C 1
ATOM 623 O O . VAL A 1 85 ? -5.323 3.526 7.508 1.00 84.69 85 VAL A O 1
ATOM 626 N N . GLU A 1 86 ? -6.086 2.112 5.955 1.00 88.06 86 GLU A N 1
ATOM 627 C CA . GLU A 1 86 ? -4.875 1.301 5.859 1.00 88.06 86 GLU A CA 1
ATOM 628 C C . GLU A 1 86 ? -4.028 1.765 4.668 1.00 88.06 86 GLU A C 1
ATOM 630 O O . GLU A 1 86 ? -4.484 1.670 3.525 1.00 88.06 86 GLU A O 1
ATOM 635 N N . PRO A 1 87 ? -2.813 2.283 4.908 1.00 90.25 87 PRO A N 1
ATOM 636 C CA . PRO A 1 87 ? -1.872 2.596 3.846 1.00 90.25 87 PRO A CA 1
ATOM 637 C C . PRO A 1 87 ? -1.285 1.292 3.290 1.00 90.25 87 PRO A C 1
ATOM 639 O O . PRO A 1 87 ? -0.947 0.370 4.038 1.00 90.25 87 PRO A O 1
ATOM 642 N N . ARG A 1 88 ? -1.151 1.211 1.970 1.00 92.44 88 ARG A N 1
ATOM 643 C CA . ARG A 1 88 ? -0.675 0.029 1.257 1.00 92.44 88 ARG A CA 1
ATOM 644 C C . ARG A 1 88 ? 0.350 0.401 0.209 1.00 92.44 88 ARG A C 1
ATOM 646 O O . ARG A 1 88 ? 0.276 1.445 -0.427 1.00 92.44 88 ARG A O 1
ATOM 653 N N . HIS A 1 89 ? 1.270 -0.522 0.019 1.00 92.94 89 HIS A N 1
ATOM 654 C CA . HIS A 1 89 ? 2.238 -0.511 -1.046 1.00 92.94 89 HIS A CA 1
ATOM 655 C C . HIS A 1 89 ? 1.908 -1.642 -2.007 1.00 92.94 89 HIS A C 1
ATOM 657 O O . HIS A 1 89 ? 1.940 -2.813 -1.621 1.00 92.94 89 HIS A O 1
ATOM 663 N N . GLU A 1 90 ? 1.588 -1.281 -3.242 1.00 92.56 90 GLU A N 1
ATOM 664 C CA . GLU A 1 90 ? 1.263 -2.217 -4.310 1.00 92.56 90 GLU A CA 1
ATOM 665 C C . GLU A 1 90 ? 2.400 -2.235 -5.324 1.00 92.56 90 GLU A C 1
ATOM 667 O O . GLU A 1 90 ? 2.747 -1.216 -5.927 1.00 92.56 90 GLU A O 1
ATOM 672 N N . GLU A 1 91 ? 2.992 -3.407 -5.505 1.00 93.88 91 GLU A N 1
ATOM 673 C CA . GLU A 1 91 ? 4.087 -3.633 -6.430 1.00 93.88 91 GLU A CA 1
ATOM 674 C C . GLU A 1 91 ? 3.655 -4.633 -7.497 1.00 93.88 91 GLU A C 1
ATOM 676 O O . GLU A 1 91 ? 3.338 -5.780 -7.198 1.00 93.88 91 GLU A O 1
ATOM 681 N N . ILE A 1 92 ? 3.649 -4.190 -8.751 1.00 91.81 92 ILE A N 1
ATOM 682 C CA . ILE A 1 92 ? 3.307 -4.999 -9.919 1.00 91.81 92 ILE A CA 1
ATOM 683 C C . ILE A 1 92 ? 4.591 -5.233 -10.698 1.00 91.81 92 ILE A C 1
ATOM 685 O O . ILE A 1 92 ? 5.181 -4.277 -11.195 1.00 91.81 92 ILE A O 1
ATOM 689 N N . THR A 1 93 ? 5.016 -6.483 -10.833 1.00 92.69 93 THR A N 1
ATOM 690 C CA . THR A 1 93 ? 6.207 -6.873 -11.591 1.00 92.69 93 THR A CA 1
ATOM 691 C C . THR A 1 93 ? 5.812 -7.677 -12.822 1.00 92.69 93 THR A C 1
ATOM 693 O O . THR A 1 93 ? 5.199 -8.735 -12.711 1.00 92.69 93 THR A O 1
ATOM 696 N N . PHE A 1 94 ? 6.208 -7.194 -13.995 1.00 89.56 94 PHE A N 1
ATOM 697 C CA . PHE A 1 94 ? 6.098 -7.896 -15.267 1.00 89.56 94 PHE A CA 1
ATOM 698 C C . PHE A 1 94 ? 7.344 -8.755 -15.469 1.00 89.56 94 PHE A C 1
ATOM 700 O O . PHE A 1 94 ? 8.472 -8.251 -15.516 1.00 89.56 94 PHE A O 1
ATOM 707 N N . VAL A 1 95 ? 7.155 -10.062 -15.579 1.00 85.81 95 VAL A N 1
ATOM 708 C CA . VAL A 1 95 ? 8.245 -11.015 -15.785 1.00 85.81 95 VAL A CA 1
ATOM 709 C C . VAL A 1 95 ? 8.422 -11.273 -17.276 1.00 85.81 95 VAL A C 1
ATOM 711 O O . VAL A 1 95 ? 7.484 -11.182 -18.065 1.00 85.81 95 VAL A O 1
ATOM 714 N N . GLY A 1 96 ? 9.655 -11.568 -17.693 1.00 80.06 96 GLY A N 1
ATOM 715 C CA . GLY A 1 96 ? 9.994 -11.788 -19.104 1.00 80.06 96 GLY A CA 1
ATOM 716 C C . GLY A 1 96 ? 9.315 -13.003 -19.752 1.00 80.06 96 GLY A C 1
ATOM 717 O O . GLY A 1 96 ? 9.412 -13.164 -20.964 1.00 80.06 96 GLY A O 1
ATOM 718 N N . ASP A 1 97 ? 8.641 -13.845 -18.968 1.00 80.38 97 ASP A N 1
ATOM 719 C CA . ASP A 1 97 ? 7.836 -14.986 -19.416 1.00 80.38 97 ASP A CA 1
ATOM 720 C C . ASP A 1 97 ? 6.361 -14.623 -19.687 1.00 80.38 97 ASP A C 1
ATOM 722 O O . ASP A 1 97 ? 5.589 -15.486 -20.097 1.00 80.38 97 ASP A O 1
ATOM 726 N N . GLY A 1 98 ? 5.977 -13.354 -19.502 1.00 81.88 98 GLY A N 1
ATOM 727 C CA . GLY A 1 98 ? 4.611 -12.862 -19.687 1.00 81.88 98 GLY A CA 1
ATOM 728 C C . GLY A 1 98 ? 3.749 -12.906 -18.424 1.00 81.88 98 GLY A C 1
ATOM 729 O O . GLY A 1 98 ? 2.623 -12.411 -18.460 1.00 81.88 98 GLY A O 1
ATOM 730 N N . ASN A 1 99 ? 4.264 -13.440 -17.312 1.00 89.00 99 ASN A N 1
ATOM 731 C CA . ASN A 1 99 ? 3.558 -13.452 -16.036 1.00 89.00 99 ASN A CA 1
ATOM 732 C C . ASN A 1 99 ? 3.588 -12.076 -15.359 1.00 89.00 99 ASN A C 1
ATOM 734 O O . ASN A 1 99 ? 4.516 -11.278 -15.538 1.00 89.00 99 ASN A O 1
ATOM 738 N N . VAL A 1 100 ? 2.579 -11.820 -14.527 1.00 92.06 100 VAL A N 1
ATOM 739 C CA . VAL A 1 100 ? 2.494 -10.617 -13.694 1.00 92.06 100 VAL A CA 1
ATOM 740 C C . VAL A 1 100 ? 2.428 -11.023 -12.229 1.00 92.06 100 VAL A C 1
ATOM 742 O O . VAL A 1 100 ? 1.495 -11.712 -11.821 1.00 92.06 100 VAL A O 1
ATOM 745 N N . HIS A 1 101 ? 3.396 -10.576 -11.433 1.00 93.62 101 HIS A N 1
ATOM 746 C CA . HIS A 1 101 ? 3.357 -10.706 -9.978 1.00 93.62 101 HIS A CA 1
ATOM 747 C C . HIS A 1 101 ? 2.822 -9.424 -9.360 1.00 93.62 101 HIS A C 1
ATOM 749 O O . HIS A 1 101 ? 3.287 -8.338 -9.704 1.00 93.62 101 HIS A O 1
ATOM 755 N N . VAL A 1 102 ? 1.877 -9.546 -8.439 1.00 93.94 102 VAL A N 1
ATOM 756 C CA . VAL A 1 102 ? 1.322 -8.430 -7.678 1.00 93.94 102 VAL A CA 1
ATOM 757 C C . VAL A 1 102 ? 1.525 -8.719 -6.203 1.00 93.94 102 VAL A C 1
ATOM 759 O O . VAL A 1 102 ? 1.015 -9.708 -5.686 1.00 93.94 102 VAL A O 1
ATOM 762 N N . VAL A 1 103 ? 2.260 -7.845 -5.525 1.00 95.94 103 VAL A N 1
ATOM 763 C CA . VAL A 1 103 ? 2.485 -7.927 -4.083 1.00 95.94 103 VAL A CA 1
ATOM 764 C C . VAL A 1 103 ? 1.894 -6.690 -3.431 1.00 95.94 103 VAL A C 1
ATOM 766 O O . VAL A 1 103 ? 2.222 -5.562 -3.801 1.00 95.94 103 VAL A O 1
ATOM 769 N N . VAL A 1 104 ? 1.038 -6.906 -2.438 1.00 95.69 104 VAL A N 1
ATOM 770 C CA . VAL A 1 104 ? 0.443 -5.849 -1.623 1.00 95.69 104 VAL A CA 1
ATOM 771 C C . VAL A 1 104 ? 0.960 -5.986 -0.203 1.00 95.69 104 VAL A C 1
ATOM 773 O O . VAL A 1 104 ? 0.802 -7.028 0.431 1.00 95.69 104 VAL A O 1
ATOM 776 N N . THR A 1 105 ? 1.555 -4.922 0.322 1.00 95.94 105 THR A N 1
ATOM 777 C CA . THR A 1 105 ? 2.061 -4.869 1.700 1.00 95.94 105 THR A CA 1
ATOM 778 C C . THR A 1 105 ? 1.497 -3.669 2.439 1.00 95.94 105 THR A C 1
ATOM 780 O O . THR A 1 105 ? 1.171 -2.654 1.830 1.00 95.94 105 THR A O 1
ATOM 783 N N . VAL A 1 106 ? 1.379 -3.766 3.760 1.00 94.00 106 VAL A N 1
ATOM 784 C CA . VAL A 1 106 ? 1.013 -2.624 4.605 1.00 94.00 106 VAL A CA 1
ATOM 785 C C . VAL A 1 106 ? 2.142 -1.600 4.554 1.00 94.00 106 VAL A C 1
ATOM 787 O O . VAL A 1 106 ? 3.284 -1.913 4.898 1.00 94.00 106 VAL A O 1
ATOM 790 N N . ALA A 1 107 ? 1.835 -0.377 4.140 1.00 91.50 107 ALA A N 1
ATOM 791 C CA . ALA A 1 107 ? 2.800 0.713 4.114 1.00 91.50 107 ALA A CA 1
ATOM 792 C C . ALA A 1 107 ? 2.909 1.389 5.497 1.00 91.50 107 ALA A C 1
ATOM 794 O O . ALA A 1 107 ? 2.075 1.171 6.381 1.00 91.50 107 ALA A O 1
ATOM 795 N N . PRO A 1 108 ? 3.949 2.202 5.743 1.00 90.88 108 PRO A N 1
ATOM 796 C CA . PRO A 1 108 ? 4.005 3.026 6.941 1.00 90.88 108 PRO A CA 1
ATOM 797 C C . PRO A 1 108 ? 2.822 4.007 7.010 1.00 90.88 108 PRO A C 1
ATOM 799 O O . PRO A 1 108 ? 2.398 4.534 5.978 1.00 90.88 108 PRO A O 1
ATOM 802 N N . PRO A 1 109 ? 2.306 4.306 8.214 1.00 87.06 109 PRO A N 1
ATOM 803 C CA . PRO A 1 109 ? 1.311 5.352 8.385 1.00 87.06 109 PRO A CA 1
ATOM 804 C C . PRO A 1 109 ? 1.877 6.723 8.014 1.00 87.06 109 PRO A C 1
ATOM 806 O O . PRO A 1 109 ? 3.054 7.011 8.243 1.00 87.06 109 PRO A O 1
ATOM 809 N N . PHE A 1 110 ? 1.030 7.591 7.466 1.00 81.88 110 PHE A N 1
ATOM 810 C CA . PHE A 1 110 ? 1.420 8.964 7.154 1.00 81.88 110 PHE A CA 1
ATOM 811 C C . PHE A 1 110 ? 1.406 9.847 8.419 1.00 81.88 110 PHE A C 1
ATOM 813 O O . PHE A 1 110 ? 0.729 9.524 9.403 1.00 81.88 110 PHE A O 1
ATOM 820 N N . PRO A 1 111 ? 2.138 10.978 8.433 1.00 81.00 111 PRO A N 1
ATOM 821 C CA . PRO A 1 111 ? 2.191 11.859 9.597 1.00 81.00 111 PRO A CA 1
ATOM 822 C C . PRO A 1 111 ? 0.799 12.305 10.070 1.00 81.00 111 PRO A C 1
ATOM 824 O O . PRO A 1 111 ? 0.006 12.830 9.294 1.00 81.00 111 PRO A O 1
ATOM 827 N N . GLY A 1 112 ? 0.509 12.112 11.360 1.00 77.56 112 GLY A N 1
ATOM 828 C CA . GLY A 1 112 ? -0.775 12.483 11.970 1.00 77.56 112 GLY A CA 1
ATOM 829 C C . GLY A 1 112 ? -1.897 11.447 11.821 1.00 77.56 112 GLY A C 1
ATOM 830 O O . GLY A 1 112 ? -2.989 11.666 12.346 1.00 77.56 112 GLY A O 1
ATOM 831 N N . GLN A 1 113 ? -1.649 10.315 11.157 1.00 81.25 113 GLN A N 1
ATOM 832 C CA . GLN A 1 113 ? -2.609 9.219 11.053 1.00 81.25 113 GLN A CA 1
ATOM 833 C C . GLN A 1 113 ? -2.771 8.473 12.386 1.00 81.25 113 GLN A C 1
ATOM 835 O O . GLN A 1 113 ? -1.792 8.164 13.067 1.00 81.25 113 GLN A O 1
ATOM 840 N N . LYS A 1 114 ? -4.014 8.117 12.733 1.00 80.62 114 LYS A N 1
ATOM 841 C CA . LYS A 1 114 ? -4.279 7.164 13.818 1.00 80.62 114 LYS A CA 1
ATOM 842 C C . LYS A 1 114 ? -3.859 5.763 13.384 1.00 80.62 114 LYS A C 1
ATOM 844 O O . LYS A 1 114 ? -4.298 5.283 12.345 1.00 80.62 114 LYS A O 1
ATOM 849 N N . THR A 1 115 ? -3.037 5.110 14.194 1.00 82.00 115 THR A N 1
ATOM 850 C CA . THR A 1 115 ? -2.491 3.775 13.903 1.00 82.00 115 THR A CA 1
ATOM 851 C C . THR A 1 115 ? -3.217 2.652 14.634 1.00 82.00 115 THR A C 1
ATOM 853 O O . THR A 1 115 ? -2.898 1.477 14.460 1.00 82.00 115 THR A O 1
ATOM 856 N N . GLU A 1 116 ? -4.200 3.014 15.455 1.00 75.19 116 GLU A N 1
ATOM 857 C CA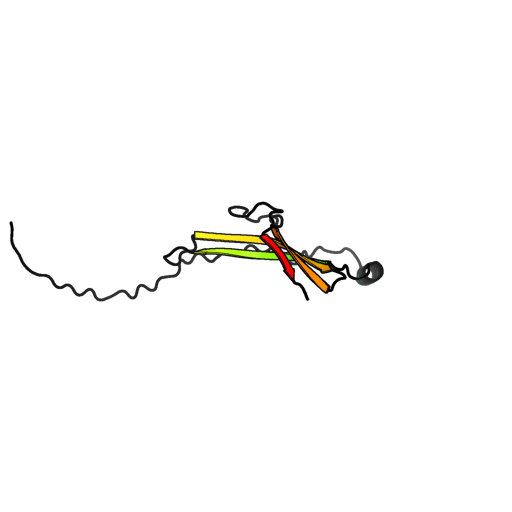 . GLU A 1 116 ? -5.089 2.091 16.146 1.00 75.19 116 GLU A CA 1
ATOM 858 C C . GLU A 1 116 ? -5.758 1.186 15.099 1.00 75.19 116 GLU A C 1
ATOM 860 O O . GLU A 1 116 ? -6.356 1.678 14.143 1.00 75.19 116 GLU A O 1
ATOM 865 N N . HIS A 1 117 ? -5.632 -0.133 15.264 1.00 76.88 117 HIS A N 1
ATOM 866 C CA . HIS A 1 117 ? -6.182 -1.154 14.357 1.00 76.88 117 HIS A CA 1
ATOM 867 C C . HIS A 1 117 ? -5.503 -1.295 12.984 1.00 76.88 117 HIS A C 1
ATOM 869 O O . HIS A 1 117 ? -6.005 -2.047 12.150 1.00 76.88 117 HIS A O 1
ATOM 875 N N . LEU A 1 118 ? -4.365 -0.637 12.738 1.00 82.06 118 LEU A N 1
ATOM 876 C CA . LEU A 1 118 ? -3.565 -0.912 11.542 1.00 82.06 118 LEU A CA 1
ATOM 877 C C . LEU A 1 118 ? -2.701 -2.159 11.738 1.00 82.06 118 LEU A C 1
ATOM 879 O O . LEU A 1 118 ? -2.138 -2.388 12.811 1.00 82.06 118 LEU A O 1
ATOM 883 N N . ALA A 1 119 ? -2.565 -2.951 10.677 1.00 85.88 119 ALA A N 1
ATOM 884 C CA . ALA A 1 119 ? -1.571 -4.011 10.629 1.00 85.88 119 ALA A CA 1
ATOM 885 C C . ALA A 1 119 ? -0.142 -3.431 10.675 1.00 85.88 119 ALA A C 1
ATOM 887 O O . ALA A 1 119 ? 0.094 -2.241 10.454 1.00 85.88 119 ALA A O 1
ATOM 888 N N . THR A 1 120 ? 0.837 -4.277 11.002 1.00 91.38 120 THR A N 1
ATOM 889 C CA . THR A 1 120 ? 2.234 -3.831 11.115 1.00 91.38 120 THR A CA 1
ATOM 890 C C . THR A 1 120 ? 2.785 -3.496 9.722 1.00 91.38 120 THR A C 1
ATOM 892 O O . THR A 1 120 ? 2.618 -4.318 8.816 1.00 91.38 120 THR A O 1
ATOM 895 N N . PRO A 1 121 ? 3.470 -2.354 9.521 1.00 93.69 121 PRO A N 1
ATOM 896 C CA . PRO A 1 121 ? 4.113 -2.046 8.246 1.00 93.69 121 PRO A CA 1
ATOM 897 C C . PRO A 1 121 ? 5.030 -3.180 7.766 1.00 93.69 121 PRO A C 1
ATOM 899 O O . PRO A 1 121 ? 5.766 -3.771 8.555 1.00 93.69 121 PRO A O 1
ATOM 902 N N . GLY A 1 122 ? 4.969 -3.491 6.473 1.00 92.81 122 GLY A N 1
ATOM 903 C CA . GLY A 1 122 ? 5.660 -4.620 5.848 1.00 92.81 122 GLY A CA 1
ATOM 904 C C . GLY A 1 122 ? 4.903 -5.951 5.906 1.00 92.81 122 GLY A C 1
ATOM 905 O O . GLY A 1 122 ? 5.359 -6.923 5.309 1.00 92.81 122 GLY A O 1
ATOM 906 N N . THR A 1 123 ? 3.747 -6.020 6.577 1.00 95.25 123 THR A N 1
ATOM 907 C CA . THR A 1 123 ? 2.884 -7.214 6.526 1.00 95.25 123 THR A CA 1
ATOM 908 C C . THR A 1 123 ? 2.372 -7.412 5.100 1.00 95.25 123 THR A C 1
ATOM 910 O O . THR A 1 123 ? 1.814 -6.483 4.518 1.00 95.25 123 THR A O 1
ATOM 913 N N . VAL A 1 124 ? 2.546 -8.611 4.541 1.00 95.62 124 VAL A N 1
ATOM 914 C CA . VAL A 1 124 ? 1.998 -8.981 3.228 1.00 95.62 124 VAL A CA 1
ATOM 915 C C . VAL A 1 124 ? 0.493 -9.209 3.359 1.00 95.62 124 VAL A C 1
ATOM 917 O O . VAL A 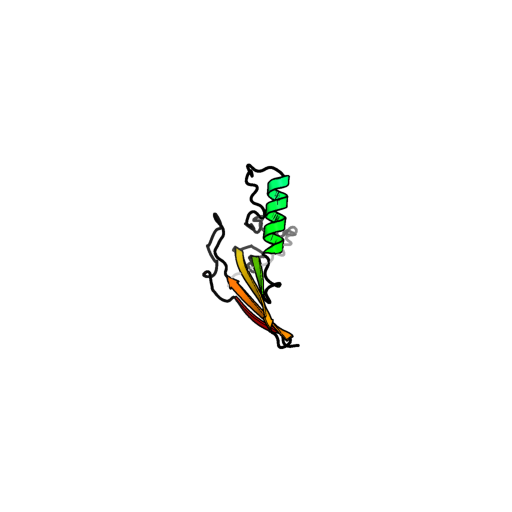1 124 ? 0.054 -10.006 4.186 1.00 95.62 124 VAL A O 1
ATOM 920 N N . LEU A 1 125 ? -0.285 -8.493 2.550 1.00 92.12 125 LEU A N 1
ATOM 921 C CA . LEU A 1 125 ? -1.744 -8.593 2.473 1.00 92.12 125 LEU A CA 1
ATOM 922 C C . LEU A 1 125 ? -2.189 -9.489 1.312 1.00 92.12 125 LEU A C 1
ATOM 924 O O . LEU A 1 125 ? -3.177 -10.206 1.435 1.00 92.12 125 LEU A O 1
ATOM 928 N N . SER A 1 126 ? -1.460 -9.443 0.195 1.00 94.88 126 SER A N 1
ATOM 929 C CA . SER A 1 126 ? -1.654 -10.304 -0.974 1.00 94.88 126 SER A CA 1
ATOM 930 C C . SER A 1 126 ? -0.315 -10.499 -1.696 1.00 94.88 126 SER A C 1
ATOM 932 O O . SER A 1 126 ? 0.528 -9.600 -1.706 1.00 94.88 126 SER A O 1
ATOM 934 N N . ASP A 1 127 ? -0.124 -11.689 -2.257 1.00 95.88 127 ASP A N 1
ATOM 935 C CA . ASP A 1 127 ? 1.001 -12.074 -3.109 1.00 95.88 127 ASP A CA 1
ATOM 936 C C . ASP A 1 127 ? 0.443 -13.015 -4.183 1.00 95.88 127 ASP A C 1
ATOM 938 O O . ASP A 1 127 ? 0.137 -14.185 -3.927 1.00 95.88 127 ASP A O 1
ATOM 942 N N . GLU A 1 128 ? 0.187 -12.452 -5.359 1.00 95.50 128 GLU A N 1
ATOM 943 C CA . GLU A 1 128 ? -0.549 -13.096 -6.439 1.00 95.50 128 GLU A CA 1
ATOM 944 C C . GLU A 1 128 ? 0.287 -13.135 -7.716 1.00 95.50 128 GLU A C 1
ATOM 946 O O . GLU A 1 128 ? 1.016 -12.204 -8.055 1.00 95.50 128 GLU A O 1
ATOM 951 N N . THR A 1 129 ? 0.164 -14.238 -8.454 1.00 93.38 129 THR A N 1
ATOM 952 C CA . THR A 1 129 ? 0.789 -14.405 -9.767 1.00 93.38 129 THR A CA 1
ATOM 953 C C . THR A 1 129 ? -0.285 -14.695 -10.797 1.00 93.38 129 THR A C 1
ATOM 955 O O . THR A 1 129 ? -0.986 -15.703 -10.705 1.00 93.38 129 THR A O 1
ATOM 958 N N . PHE A 1 130 ? -0.377 -13.832 -11.799 1.00 90.25 130 PHE A N 1
ATOM 959 C CA . PHE A 1 130 ? -1.269 -13.997 -12.934 1.00 90.25 130 PHE A CA 1
ATOM 960 C C . PHE A 1 130 ? -0.467 -14.537 -14.110 1.00 90.25 130 PHE A C 1
ATOM 962 O O . PHE A 1 130 ? 0.412 -13.853 -14.640 1.00 90.25 130 PHE A O 1
ATOM 969 N N . ALA A 1 131 ? -0.763 -15.783 -14.476 1.00 86.31 131 ALA A N 1
ATOM 970 C CA . ALA A 1 131 ? -0.175 -16.426 -15.638 1.00 86.31 131 ALA A CA 1
ATOM 971 C C . ALA A 1 131 ? -0.951 -16.080 -16.912 1.00 86.31 131 ALA A C 1
ATOM 973 O O . ALA A 1 131 ? -2.181 -15.970 -16.881 1.00 86.31 131 ALA A O 1
ATOM 974 N N . HIS A 1 132 ? -0.213 -15.907 -18.007 1.00 65.50 132 HIS A N 1
ATOM 975 C CA . HIS A 1 132 ? -0.766 -15.705 -19.346 1.00 65.50 132 HIS A CA 1
ATOM 976 C C . HIS A 1 132 ? -1.223 -17.030 -19.985 1.00 65.50 132 HIS A C 1
ATOM 978 O O . HIS A 1 132 ? -0.633 -18.089 -19.676 1.00 65.50 132 HIS A O 1
#

Secondary structure (DSSP, 8-state):
---------------------S------PPPS-------S-HHHHHHHHHHHHHT--S--SEEEEEEEEEEEEE-TTS-EEEEEEEEEEEEEEE-TTS-EEEEEEEPPPPTT---TTPPPTT-EEEEEEE--

Radius of gyration: 27.32 Å; chains: 1; bounding box: 77×51×62 Å